Protein AF-A0A858QWS8-F1 (afdb_monomer)

Radius of gyration: 14.9 Å; Cα contacts (8 Å, |Δi|>4): 134; chains: 1; bounding box: 33×31×50 Å

Nearest PDB structures (foldseek):
  8chu-assembly1_A  TM=4.337E-01  e=5.415E-01  Homo sapiens
  1y8c-assembly1_A  TM=4.031E-01  e=5.749E-01  Clostridium acetobutylicum ATCC 824
  3k44-assembly4_D  TM=3.977E-01  e=2.558E+00  Drosophila melanogaster
  7ajt-assembly1_UQ  TM=5.239E-01  e=4.933E+00  Saccharomyces cerevisiae S288C

Solvent-accessi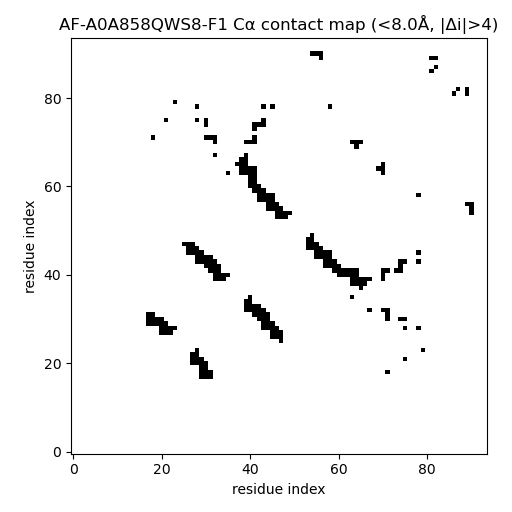ble surface area (backbone atoms only — not comparable to full-atom values): 5818 Å² total; per-residue (Å²): 138,86,80,82,94,83,86,84,86,80,77,94,72,78,99,65,87,74,47,82,60,45,80,54,98,77,29,40,39,31,51,48,73,37,89,38,100,89,26,20,20,27,20,26,46,37,35,36,73,55,98,89,40,82,43,71,31,84,45,76,52,92,54,63,32,83,40,68,68,61,20,44,56,51,25,53,55,50,51,51,52,47,42,74,75,47,47,77,56,66,65,57,84,127

Structure (mmCIF, N/CA/C/O backbone):
data_AF-A0A858QWS8-F1
#
_entry.id   AF-A0A858QWS8-F1
#
loop_
_atom_site.group_PDB
_atom_site.id
_atom_site.type_symbol
_atom_site.label_atom_id
_atom_site.label_alt_id
_atom_site.label_comp_id
_atom_site.label_asym_id
_atom_site.label_entity_id
_atom_site.label_seq_id
_atom_site.pdbx_PDB_ins_code
_atom_site.Cartn_x
_atom_site.Cartn_y
_atom_site.Cartn_z
_atom_site.occupancy
_atom_site.B_iso_or_equiv
_atom_site.auth_seq_id
_atom_site.auth_comp_id
_atom_site.auth_asym_id
_atom_site.auth_atom_id
_atom_site.pdbx_PDB_model_num
ATOM 1 N N . MET A 1 1 ? 2.005 16.309 33.115 1.00 40.44 1 MET A N 1
ATOM 2 C CA . MET A 1 1 ? 1.513 16.166 31.728 1.00 40.44 1 MET A CA 1
ATOM 3 C C . MET A 1 1 ? 2.712 16.069 30.793 1.00 40.44 1 MET A C 1
ATOM 5 O O . MET A 1 1 ? 3.203 17.093 30.341 1.00 40.44 1 MET A O 1
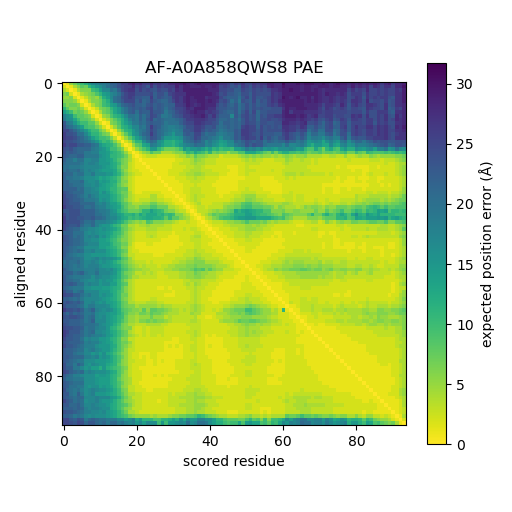ATOM 9 N N . LEU A 1 2 ? 3.236 14.859 30.575 1.00 42.91 2 LEU A N 1
ATOM 10 C CA . LEU A 1 2 ? 4.288 14.611 29.586 1.00 42.91 2 LEU A CA 1
ATOM 11 C C . LEU A 1 2 ? 3.613 14.233 28.266 1.00 42.91 2 LEU A C 1
ATOM 13 O O . LEU A 1 2 ? 3.041 13.153 28.142 1.00 42.91 2 LEU A O 1
ATOM 17 N N . LYS A 1 3 ? 3.634 15.161 27.311 1.00 47.53 3 LYS A N 1
ATOM 18 C CA . LYS A 1 3 ? 3.215 14.923 25.933 1.00 47.53 3 LYS A CA 1
ATOM 19 C C . LYS A 1 3 ? 4.316 14.154 25.201 1.00 47.53 3 LYS A C 1
ATOM 21 O O . LYS A 1 3 ? 5.452 14.609 25.172 1.00 47.53 3 LYS A O 1
ATOM 26 N N . ALA A 1 4 ? 3.905 13.041 24.597 1.00 52.69 4 ALA A N 1
ATOM 27 C CA . ALA A 1 4 ? 4.459 12.438 23.389 1.00 52.69 4 ALA A CA 1
ATOM 28 C C . ALA A 1 4 ? 5.969 12.136 23.388 1.00 52.69 4 ALA A C 1
ATOM 30 O O . ALA A 1 4 ? 6.784 12.916 22.906 1.00 52.69 4 ALA A O 1
ATOM 31 N N . LEU A 1 5 ? 6.306 10.919 23.820 1.00 54.41 5 LEU A N 1
ATOM 32 C CA . LEU A 1 5 ? 7.567 10.255 23.487 1.00 54.41 5 LEU A CA 1
ATOM 33 C C . LEU A 1 5 ? 7.283 8.920 22.780 1.00 54.41 5 LEU A C 1
ATOM 35 O O . LEU A 1 5 ? 7.683 7.861 23.248 1.00 54.41 5 LEU A O 1
ATOM 39 N N . PHE A 1 6 ? 6.538 8.966 21.674 1.00 52.31 6 PHE A N 1
ATOM 40 C CA . PHE A 1 6 ? 6.179 7.766 20.913 1.00 52.31 6 PHE A CA 1
ATOM 41 C C . PHE A 1 6 ? 6.280 8.015 19.407 1.00 52.31 6 PHE A C 1
ATOM 43 O O . PHE A 1 6 ? 5.297 7.963 18.686 1.00 52.31 6 PHE A O 1
ATOM 50 N N . ASN A 1 7 ? 7.479 8.364 18.931 1.00 50.34 7 ASN A N 1
ATOM 51 C CA . ASN A 1 7 ? 7.705 8.606 17.501 1.00 50.34 7 ASN A CA 1
ATOM 52 C C . ASN A 1 7 ? 8.999 7.980 16.964 1.00 50.34 7 ASN A C 1
ATOM 54 O O . ASN A 1 7 ? 9.605 8.515 16.037 1.00 50.34 7 ASN A O 1
ATOM 58 N N . LYS A 1 8 ? 9.472 6.873 17.561 1.00 48.16 8 LYS A N 1
ATOM 59 C CA . LYS A 1 8 ? 10.675 6.192 17.054 1.00 48.16 8 LYS A CA 1
ATOM 60 C C . LYS A 1 8 ? 10.825 4.720 17.453 1.00 48.16 8 LYS A C 1
ATOM 62 O O . LYS A 1 8 ? 11.920 4.285 17.788 1.00 48.16 8 LYS A O 1
ATOM 67 N N . LEU A 1 9 ? 9.740 3.953 17.407 1.00 50.69 9 LEU A N 1
ATOM 68 C CA . LEU A 1 9 ? 9.799 2.488 17.432 1.00 50.69 9 LEU A CA 1
ATOM 69 C C . LEU A 1 9 ? 8.801 1.930 16.410 1.00 50.69 9 LEU A C 1
ATOM 71 O O . LEU A 1 9 ? 7.753 1.410 16.769 1.00 50.69 9 LEU A O 1
ATOM 75 N N . PHE A 1 10 ? 9.121 2.053 15.123 1.00 52.91 10 PHE A N 1
ATOM 76 C CA . PHE A 1 10 ? 8.522 1.189 14.112 1.00 52.91 10 PHE A CA 1
ATOM 77 C C . PHE A 1 10 ? 9.647 0.464 13.378 1.00 52.91 10 PHE A C 1
ATOM 79 O O . PHE A 1 10 ? 10.337 1.039 12.544 1.00 52.91 10 PHE A O 1
ATOM 86 N N . GLY A 1 11 ? 9.849 -0.786 13.799 1.00 38.56 11 GLY A N 1
ATOM 87 C CA . GLY A 1 11 ? 10.318 -1.892 12.971 1.00 38.56 11 GLY A CA 1
ATOM 88 C C . GLY A 1 11 ? 11.669 -1.738 12.287 1.00 38.56 11 GLY A C 1
ATOM 89 O O . GLY A 1 11 ? 11.735 -1.503 11.087 1.00 38.56 11 GLY A O 1
ATOM 90 N N . GLU A 1 12 ? 12.738 -2.037 13.020 1.00 47.97 12 GLU A N 1
ATOM 91 C CA . GLU A 1 12 ? 13.912 -2.665 12.420 1.00 47.97 12 GLU A CA 1
ATOM 92 C C . GLU A 1 12 ? 13.488 -4.066 11.941 1.00 47.97 12 GLU A C 1
ATOM 94 O O . GLU A 1 12 ? 13.203 -4.947 12.751 1.00 47.97 12 GLU A O 1
ATOM 99 N N . SER A 1 13 ? 13.364 -4.259 10.626 1.00 37.50 13 SER A N 1
ATOM 100 C CA . SER A 1 13 ? 13.186 -5.581 10.022 1.00 37.50 13 SER A CA 1
ATOM 101 C C . SER A 1 13 ? 14.002 -5.672 8.734 1.00 37.50 13 SER A C 1
ATOM 103 O O . SER A 1 13 ? 13.639 -5.119 7.705 1.00 37.50 13 SER A O 1
ATOM 105 N N . VAL A 1 14 ? 15.137 -6.357 8.871 1.00 38.56 14 VAL A N 1
ATOM 106 C CA . VAL A 1 14 ? 15.794 -7.241 7.899 1.00 38.56 14 VAL A CA 1
ATOM 107 C C . VAL A 1 14 ? 16.097 -6.686 6.499 1.00 38.56 14 VAL A C 1
ATOM 109 O O . VAL A 1 14 ? 15.252 -6.538 5.624 1.00 38.56 14 VAL A O 1
ATOM 112 N N . THR A 1 15 ? 17.398 -6.534 6.264 1.00 40.53 15 THR A N 1
ATOM 113 C CA . THR A 1 15 ? 18.093 -6.400 4.983 1.00 40.53 15 THR A CA 1
ATOM 114 C C . THR A 1 15 ? 17.579 -7.383 3.922 1.00 40.53 15 THR A C 1
ATOM 116 O O . THR A 1 15 ? 18.017 -8.528 3.854 1.00 40.53 15 THR A O 1
ATOM 119 N N . SER A 1 16 ? 16.655 -6.951 3.068 1.00 40.78 16 SER A N 1
ATOM 120 C CA . SER A 1 16 ? 16.284 -7.633 1.820 1.00 4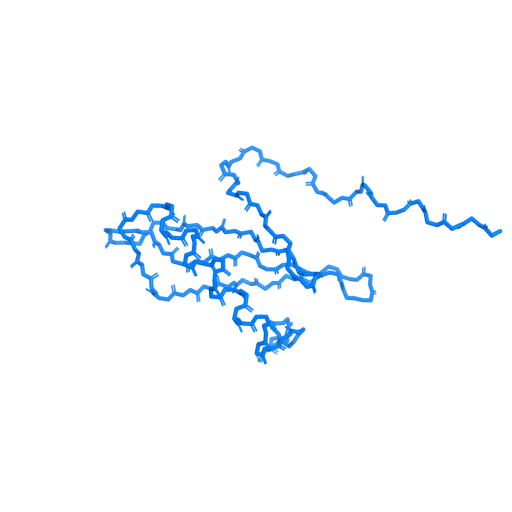0.78 16 SER A CA 1
ATOM 121 C C . SER A 1 16 ? 15.606 -6.626 0.904 1.00 40.78 16 SER A C 1
ATOM 123 O O . SER A 1 16 ? 14.389 -6.533 0.898 1.00 40.78 16 SER A O 1
ATOM 125 N N . SER A 1 17 ? 16.406 -5.831 0.186 1.00 45.28 17 SER A N 1
ATOM 126 C CA . SER A 1 17 ? 15.974 -4.982 -0.938 1.00 45.28 17 SER A CA 1
ATOM 127 C C . SER A 1 17 ? 14.601 -4.317 -0.756 1.00 45.28 17 SER A C 1
ATOM 129 O O . SER A 1 17 ? 13.774 -4.381 -1.668 1.00 45.28 17 SER A O 1
ATOM 131 N N . ILE A 1 18 ? 14.345 -3.746 0.429 1.00 50.41 18 ILE A N 1
ATOM 132 C CA . ILE A 1 18 ? 13.083 -3.078 0.742 1.00 50.41 18 ILE A CA 1
ATOM 133 C C . ILE A 1 18 ? 13.020 -1.896 -0.209 1.00 50.41 18 ILE A C 1
ATOM 135 O O . ILE A 1 18 ? 13.816 -0.963 -0.102 1.00 50.41 18 ILE A O 1
ATOM 139 N N . GLU A 1 19 ? 12.143 -1.975 -1.200 1.00 66.50 19 GLU A N 1
ATOM 140 C CA . GLU A 1 19 ? 11.847 -0.803 -2.003 1.00 66.50 19 GLU A CA 1
ATOM 141 C C . GLU A 1 19 ? 11.318 0.282 -1.077 1.00 66.50 19 GLU A C 1
ATOM 143 O O . GLU A 1 19 ? 10.588 -0.016 -0.126 1.00 66.50 19 GLU A O 1
ATOM 148 N N . GLU A 1 20 ? 11.755 1.522 -1.307 1.00 79.94 20 GLU A N 1
ATOM 149 C CA . GLU A 1 20 ? 11.483 2.630 -0.398 1.00 79.94 20 GLU A CA 1
ATOM 150 C C . GLU A 1 20 ? 9.982 2.711 -0.121 1.00 79.94 20 GLU A C 1
ATOM 152 O O . GLU A 1 20 ? 9.165 2.979 -1.005 1.00 79.94 20 GLU A O 1
ATOM 157 N N . SER A 1 21 ? 9.615 2.410 1.125 1.00 89.81 21 SER A N 1
ATOM 158 C CA . SER A 1 21 ? 8.229 2.494 1.557 1.00 89.81 21 SER A CA 1
ATOM 159 C C . SER A 1 21 ? 7.826 3.961 1.616 1.00 89.81 21 SER A C 1
ATOM 161 O O . SER A 1 21 ? 8.605 4.811 2.046 1.00 89.81 21 SER A O 1
ATOM 163 N N . VAL A 1 22 ? 6.606 4.262 1.185 1.00 92.88 22 VAL A N 1
ATOM 164 C CA . VAL A 1 22 ? 6.117 5.635 1.065 1.00 92.88 22 VAL A CA 1
ATOM 165 C C . VAL A 1 22 ? 4.917 5.841 1.970 1.00 92.88 22 VAL A C 1
ATOM 167 O O . VAL A 1 22 ? 3.967 5.057 1.955 1.00 92.88 22 VAL A O 1
ATOM 170 N N . GLU A 1 23 ? 4.937 6.934 2.724 1.00 95.06 23 GLU A N 1
ATOM 171 C CA . GLU A 1 23 ? 3.790 7.373 3.509 1.00 95.06 23 GLU A CA 1
ATOM 172 C C . GLU A 1 23 ? 2.761 8.096 2.631 1.00 95.06 23 GLU A C 1
ATOM 174 O O . GLU A 1 23 ? 3.086 8.934 1.785 1.00 95.06 23 GLU A O 1
ATOM 179 N N . TYR A 1 24 ? 1.486 7.788 2.845 1.00 96.50 24 TYR A N 1
ATOM 180 C CA . TYR A 1 24 ? 0.373 8.420 2.155 1.00 96.50 24 TYR A CA 1
ATOM 181 C C . TYR A 1 24 ? -0.867 8.456 3.047 1.00 96.50 24 TYR A C 1
ATOM 183 O O . TYR A 1 24 ? -1.419 7.417 3.381 1.00 96.50 24 TYR A O 1
ATOM 191 N N . LYS A 1 25 ? -1.330 9.654 3.433 1.00 95.62 25 LYS A N 1
ATOM 192 C CA . LYS A 1 25 ? -2.545 9.853 4.258 1.00 95.62 25 LYS A CA 1
ATOM 193 C C . LYS A 1 25 ? -2.564 9.044 5.571 1.00 95.62 25 LYS A C 1
ATOM 195 O O . LYS A 1 25 ? -3.617 8.590 6.011 1.00 95.62 25 LYS A 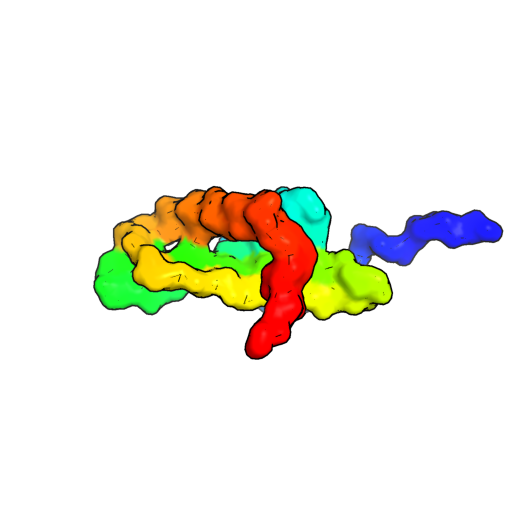O 1
ATOM 200 N N . GLY A 1 26 ? -1.398 8.866 6.194 1.00 92.44 26 GLY A N 1
ATOM 201 C CA . GLY A 1 26 ? -1.241 8.069 7.417 1.00 92.44 26 GLY A CA 1
ATOM 202 C C . GLY A 1 26 ? -1.170 6.556 7.186 1.00 92.44 26 GLY A C 1
ATOM 203 O O . GLY A 1 26 ? -1.154 5.804 8.152 1.00 92.44 26 GLY A O 1
ATOM 204 N N . PHE A 1 27 ? -1.127 6.111 5.930 1.00 96.31 27 PHE A N 1
ATOM 205 C CA . PHE A 1 27 ? -0.817 4.737 5.549 1.00 96.31 27 PHE A CA 1
ATOM 206 C C . PHE A 1 27 ? 0.650 4.643 5.131 1.00 96.31 27 PHE A C 1
ATOM 208 O O . PHE A 1 27 ? 1.165 5.547 4.474 1.00 96.31 27 PHE A O 1
ATOM 215 N N . THR A 1 28 ? 1.290 3.523 5.430 1.00 96.81 28 THR A N 1
ATOM 216 C CA . THR A 1 28 ? 2.611 3.161 4.913 1.00 96.81 28 THR A CA 1
ATOM 217 C C . THR A 1 28 ? 2.426 2.149 3.796 1.00 96.81 28 THR A C 1
ATOM 219 O O . THR A 1 28 ? 1.852 1.085 4.015 1.00 96.81 28 THR A O 1
ATOM 222 N N . ILE A 1 29 ? 2.896 2.477 2.597 1.00 96.06 29 ILE A N 1
ATOM 223 C CA . ILE A 1 29 ? 2.844 1.599 1.429 1.00 96.06 29 ILE A CA 1
ATOM 224 C C . ILE A 1 29 ? 4.252 1.060 1.201 1.00 96.06 29 ILE A C 1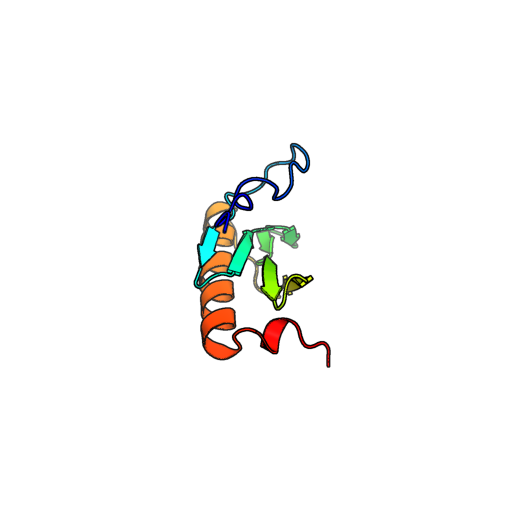
ATOM 226 O O . ILE A 1 29 ? 5.158 1.836 0.906 1.00 96.06 29 ILE A O 1
ATOM 230 N N . SER A 1 30 ? 4.431 -0.251 1.309 1.00 95.38 30 SER A N 1
ATOM 231 C CA . SER A 1 30 ? 5.693 -0.945 1.048 1.00 95.38 30 SER A CA 1
ATOM 232 C C . SER A 1 30 ? 5.569 -1.741 -0.252 1.00 95.38 30 SER A C 1
ATOM 234 O O . SER A 1 30 ? 4.927 -2.791 -0.234 1.00 95.38 30 SER A O 1
ATOM 236 N N . PRO A 1 31 ? 6.100 -1.251 -1.388 1.00 94.56 31 PRO A N 1
ATOM 237 C CA . PRO A 1 31 ? 6.066 -1.988 -2.647 1.00 94.56 31 PRO A CA 1
ATOM 238 C C . PRO A 1 31 ? 6.802 -3.327 -2.546 1.00 94.56 31 PRO A C 1
ATOM 240 O O . PRO A 1 31 ? 7.891 -3.414 -1.982 1.00 94.56 31 PRO A O 1
ATOM 243 N N . GLU A 1 32 ? 6.198 -4.369 -3.113 1.00 92.06 32 GLU A N 1
ATOM 244 C CA . GLU A 1 32 ? 6.728 -5.733 -3.125 1.00 92.06 32 GLU A CA 1
ATOM 245 C C . GLU A 1 32 ? 6.599 -6.345 -4.535 1.00 92.06 32 GLU A C 1
ATOM 247 O O . GLU A 1 32 ? 5.715 -7.171 -4.791 1.00 92.06 32 GLU A O 1
ATOM 252 N N . PRO A 1 33 ? 7.466 -5.959 -5.495 1.00 90.00 33 PRO A N 1
ATOM 253 C CA . PRO A 1 33 ? 7.454 -6.520 -6.835 1.00 90.00 33 PRO A CA 1
ATOM 254 C C . PRO A 1 33 ? 7.819 -7.994 -6.787 1.00 90.00 33 PRO A C 1
ATOM 256 O O . PRO A 1 33 ? 8.937 -8.390 -6.450 1.00 90.00 33 PRO A O 1
ATOM 259 N N . ARG A 1 34 ? 6.856 -8.818 -7.174 1.00 87.31 34 ARG A N 1
ATOM 260 C CA . ARG A 1 34 ? 6.995 -10.273 -7.238 1.00 87.31 34 ARG A CA 1
ATOM 261 C C . ARG A 1 34 ? 7.356 -10.707 -8.652 1.00 87.31 34 ARG A C 1
ATOM 263 O O . ARG A 1 34 ? 6.858 -10.138 -9.617 1.00 87.31 34 ARG A O 1
ATOM 270 N N . ASN A 1 35 ? 8.161 -11.753 -8.802 1.00 85.06 35 ASN A N 1
ATOM 271 C CA . ASN A 1 35 ?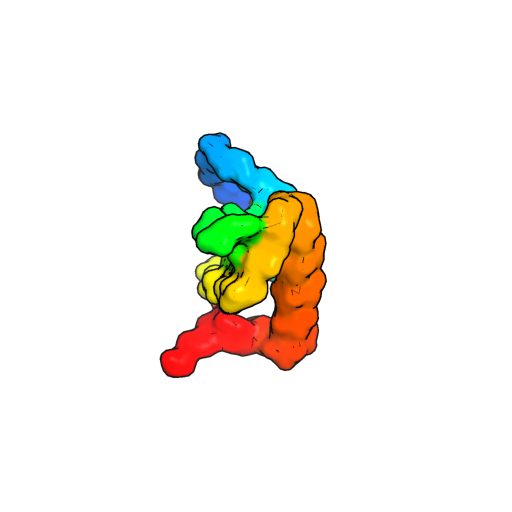 8.377 -12.347 -10.123 1.00 85.06 35 ASN A CA 1
ATOM 272 C C . ASN A 1 35 ? 7.053 -12.927 -10.653 1.00 85.06 35 ASN A C 1
ATOM 274 O O . ASN A 1 35 ? 6.422 -13.753 -9.993 1.00 85.06 35 ASN A O 1
ATOM 278 N N . ALA A 1 36 ? 6.626 -12.489 -11.835 1.00 80.81 36 ALA A N 1
ATOM 279 C CA . ALA A 1 36 ? 5.393 -12.923 -12.480 1.00 80.81 36 ALA A CA 1
ATOM 280 C C . ALA A 1 36 ? 5.670 -13.217 -13.960 1.00 80.81 36 ALA A C 1
ATOM 282 O O . ALA A 1 36 ? 5.798 -12.285 -14.738 1.00 80.81 36 ALA A O 1
ATOM 283 N N . ASN A 1 37 ? 5.788 -14.501 -14.332 1.00 73.75 37 ASN A N 1
ATOM 284 C CA . ASN A 1 37 ? 5.899 -15.036 -15.706 1.00 73.75 37 ASN A CA 1
ATOM 285 C C . ASN A 1 37 ? 6.323 -14.022 -16.796 1.00 73.75 37 ASN A C 1
ATOM 287 O O . ASN A 1 37 ? 5.536 -13.694 -17.6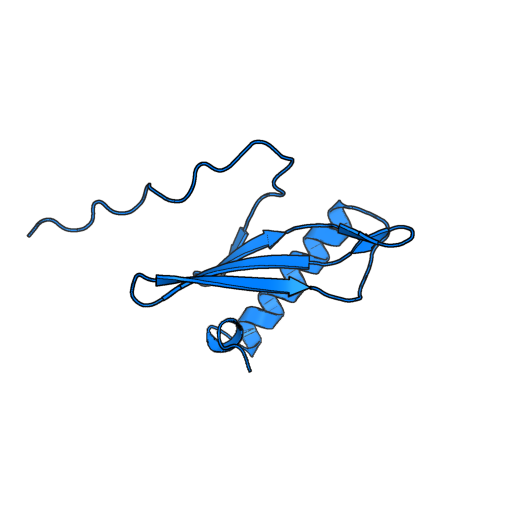82 1.00 73.75 37 ASN A O 1
ATOM 291 N N . GLY A 1 38 ? 7.570 -13.543 -16.736 1.00 81.50 38 GLY A N 1
ATOM 292 C CA . GLY A 1 38 ? 8.131 -12.619 -17.734 1.00 81.50 38 GLY A CA 1
ATOM 293 C C . GLY A 1 38 ? 8.081 -11.128 -17.375 1.00 81.50 38 GLY A C 1
ATOM 294 O O . GLY A 1 38 ? 8.427 -10.302 -18.214 1.00 81.50 38 GLY A O 1
ATOM 295 N N . GLY A 1 39 ? 7.696 -10.776 -16.148 1.00 89.25 39 GLY A N 1
ATOM 296 C CA . GLY A 1 39 ? 7.727 -9.415 -15.617 1.00 89.25 39 GLY A CA 1
ATOM 297 C C . GLY A 1 39 ? 7.616 -9.367 -14.090 1.00 89.25 39 GLY A C 1
ATOM 298 O O . GLY A 1 39 ? 7.760 -10.375 -13.395 1.00 89.25 39 GLY A O 1
ATOM 299 N N . PHE A 1 40 ? 7.341 -8.177 -13.571 1.00 91.94 40 PHE A N 1
ATOM 300 C CA . PHE A 1 40 ? 7.177 -7.879 -12.154 1.00 91.94 40 PHE A CA 1
ATOM 301 C C . PHE A 1 40 ? 5.702 -7.638 -11.847 1.00 91.94 40 PHE A C 1
ATOM 303 O O . PHE A 1 40 ? 5.070 -6.765 -12.442 1.00 91.94 40 PHE A O 1
ATOM 310 N N . GLY A 1 41 ? 5.142 -8.440 -10.949 1.00 93.44 41 GLY A N 1
ATOM 311 C CA . GLY A 1 41 ? 3.763 -8.331 -10.502 1.00 93.44 41 GLY A CA 1
ATOM 312 C C . GLY A 1 41 ? 3.574 -7.142 -9.569 1.00 93.44 41 GLY A C 1
ATOM 313 O O . GLY A 1 41 ? 4.325 -6.979 -8.609 1.00 93.44 41 GLY A O 1
ATOM 314 N N . VAL A 1 42 ? 2.530 -6.362 -9.836 1.00 94.19 42 VAL A N 1
ATOM 315 C CA . VAL A 1 42 ? 2.137 -5.195 -9.042 1.00 94.19 42 VAL A CA 1
ATOM 316 C C . VAL A 1 42 ? 1.596 -5.653 -7.687 1.00 94.19 42 VAL A C 1
ATOM 318 O O . VAL A 1 42 ? 0.651 -6.450 -7.617 1.00 94.19 42 VAL A O 1
ATOM 321 N N . GLY A 1 43 ? 2.176 -5.137 -6.607 1.00 95.12 43 GLY A N 1
ATOM 322 C CA . GLY A 1 43 ? 1.772 -5.492 -5.253 1.00 95.12 43 GLY A CA 1
ATOM 323 C C . GLY A 1 43 ? 2.552 -4.752 -4.174 1.00 95.12 43 GLY A C 1
ATOM 324 O O . GLY A 1 43 ? 3.672 -4.307 -4.406 1.00 95.12 43 GLY A O 1
ATOM 325 N N . ALA A 1 44 ? 1.926 -4.579 -3.015 1.00 95.81 44 ALA A N 1
ATOM 326 C CA . ALA A 1 44 ? 2.490 -3.902 -1.857 1.00 95.81 44 ALA A CA 1
ATOM 327 C C . ALA A 1 44 ? 1.855 -4.407 -0.562 1.00 95.81 44 ALA A C 1
ATOM 329 O O . ALA A 1 44 ? 0.687 -4.793 -0.543 1.00 95.81 44 ALA A O 1
ATOM 330 N N . THR A 1 45 ? 2.576 -4.244 0.537 1.00 96.12 45 THR A N 1
ATOM 331 C CA . THR A 1 45 ? 1.985 -4.293 1.870 1.00 96.12 45 THR A CA 1
ATOM 332 C C . THR A 1 45 ? 1.562 -2.883 2.289 1.00 96.12 45 THR A C 1
ATOM 334 O O . THR A 1 45 ? 2.381 -1.963 2.305 1.00 96.12 45 THR A O 1
ATOM 337 N N . ILE A 1 46 ? 0.283 -2.687 2.623 1.00 95.94 46 ILE A N 1
ATOM 338 C CA . ILE A 1 46 ? -0.246 -1.418 3.142 1.00 95.94 46 ILE A CA 1
ATOM 339 C C . ILE A 1 46 ? -0.452 -1.556 4.650 1.00 95.94 46 ILE A C 1
ATOM 341 O O . ILE A 1 46 ? -1.163 -2.455 5.092 1.00 95.94 46 ILE A O 1
ATOM 345 N N . ARG A 1 47 ? 0.136 -0.659 5.444 1.00 96.44 47 ARG A N 1
ATOM 346 C CA . ARG A 1 47 ? 0.010 -0.642 6.909 1.00 96.44 47 ARG A CA 1
ATOM 347 C C . ARG A 1 47 ? -0.572 0.667 7.408 1.00 96.44 47 ARG A C 1
ATOM 349 O O . ARG A 1 47 ? -0.322 1.717 6.822 1.00 96.44 47 ARG A O 1
ATOM 356 N N . LYS A 1 48 ? -1.309 0.614 8.513 1.00 95.44 48 LYS A N 1
ATOM 357 C CA . LYS A 1 48 ? -1.751 1.796 9.262 1.00 95.44 48 LYS A CA 1
ATOM 358 C C . LYS A 1 48 ? -2.010 1.420 10.716 1.00 95.44 48 LYS A C 1
ATOM 360 O O . LYS A 1 48 ? -2.465 0.318 10.994 1.00 95.44 48 LYS A O 1
ATOM 365 N N . GLU A 1 49 ? -1.741 2.333 11.640 1.00 93.62 49 GLU A N 1
ATOM 366 C CA . GLU A 1 49 ? -2.180 2.189 13.029 1.00 93.62 49 GLU A CA 1
ATOM 367 C C . GLU A 1 49 ? -3.594 2.766 13.191 1.00 93.62 49 GLU A C 1
ATOM 369 O O . GLU A 1 49 ? -3.848 3.913 12.815 1.00 93.62 49 GLU A O 1
ATOM 374 N N . ILE A 1 50 ? -4.520 1.966 13.724 1.00 89.94 50 ILE A N 1
ATOM 375 C CA . ILE A 1 50 ? -5.907 2.354 14.007 1.00 89.94 50 ILE A CA 1
ATOM 376 C C . ILE A 1 50 ? -6.192 1.998 15.465 1.00 89.94 50 ILE A C 1
ATOM 378 O O . ILE A 1 50 ? -6.050 0.843 15.856 1.00 89.94 50 ILE A O 1
ATOM 382 N N . ASP A 1 51 ? -6.533 2.998 16.280 1.00 90.75 51 ASP A N 1
ATOM 383 C CA . ASP A 1 51 ? -6.786 2.848 17.722 1.00 90.75 51 ASP A CA 1
ATOM 384 C C . ASP A 1 51 ? -5.653 2.129 18.489 1.00 90.75 51 ASP A C 1
ATOM 386 O O . ASP A 1 51 ? -5.890 1.353 19.415 1.00 90.75 51 ASP A O 1
ATOM 390 N N . GLY A 1 52 ? -4.397 2.381 18.099 1.00 90.69 52 GLY A N 1
ATOM 391 C CA . GLY A 1 52 ? -3.211 1.753 18.694 1.00 90.69 52 GLY A CA 1
ATOM 392 C C . GLY A 1 52 ? -2.945 0.317 18.227 1.00 90.69 52 GLY A C 1
ATOM 393 O O . GLY A 1 52 ? -2.025 -0.327 18.730 1.00 90.69 52 GLY A O 1
ATOM 394 N N . VAL A 1 53 ? -3.726 -0.198 17.272 1.00 90.69 53 VAL A N 1
ATOM 395 C CA . VAL A 1 53 ? -3.540 -1.520 16.665 1.00 90.69 53 VAL A CA 1
ATOM 396 C C . VAL A 1 53 ? -2.955 -1.361 15.265 1.00 90.69 53 VAL A C 1
ATOM 398 O O . VAL A 1 53 ? -3.505 -0.650 14.423 1.00 90.69 53 VAL A O 1
ATOM 401 N N . SER A 1 54 ? -1.830 -2.030 15.003 1.00 91.50 54 SER A N 1
ATOM 402 C CA . SER A 1 54 ? -1.233 -2.064 13.667 1.00 91.50 54 SER A CA 1
ATOM 403 C C . SER A 1 54 ? -2.045 -2.982 12.757 1.00 91.50 54 SER A C 1
ATOM 405 O O . SER A 1 54 ? -2.119 -4.186 12.990 1.00 91.50 54 SER A O 1
ATOM 407 N N . GLN A 1 55 ? -2.648 -2.395 11.728 1.00 95.06 55 GLN A N 1
ATOM 408 C CA . GLN A 1 55 ? -3.405 -3.092 10.700 1.00 95.06 55 GLN A CA 1
ATOM 409 C C . GLN A 1 55 ? -2.561 -3.222 9.436 1.00 95.06 55 GLN A C 1
ATOM 411 O O . GLN A 1 55 ? -1.857 -2.289 9.037 1.00 95.06 55 GLN A O 1
ATOM 416 N N . GLU A 1 56 ? -2.658 -4.379 8.790 1.00 94.94 56 GLU A N 1
ATOM 417 C CA . GLU A 1 56 ? -1.941 -4.701 7.562 1.00 94.94 56 GLU A CA 1
ATOM 418 C C . GLU A 1 56 ? -2.919 -5.218 6.503 1.00 94.94 56 GLU A C 1
ATOM 420 O O . GLU A 1 56 ? -3.817 -6.010 6.790 1.00 94.94 56 GLU A O 1
ATOM 425 N N . HIS A 1 57 ? -2.746 -4.759 5.267 1.00 94.94 57 HIS A N 1
ATOM 426 C CA . HIS A 1 57 ? -3.492 -5.207 4.105 1.00 94.94 57 HIS A CA 1
ATOM 427 C C . HIS A 1 57 ? -2.522 -5.568 2.983 1.00 94.94 57 HIS A C 1
ATOM 429 O O . HIS A 1 57 ? -1.733 -4.731 2.536 1.00 94.94 57 HIS A O 1
ATOM 435 N N . GLN A 1 58 ? -2.621 -6.806 2.501 1.00 94.75 58 GLN A N 1
ATOM 436 C CA . GLN A 1 58 ? -1.857 -7.263 1.349 1.00 94.75 58 GLN A CA 1
ATOM 437 C C . GLN A 1 58 ? -2.535 -6.831 0.048 1.00 94.75 58 GLN A C 1
ATOM 439 O O . GLN A 1 58 ? -3.565 -7.376 -0.354 1.00 94.75 58 GLN A O 1
ATOM 444 N N . PHE A 1 59 ? -1.940 -5.845 -0.619 1.00 94.69 59 PHE A N 1
ATOM 445 C CA . PHE A 1 59 ? -2.408 -5.325 -1.893 1.00 94.69 59 PHE A CA 1
ATOM 446 C C . PHE A 1 59 ? -1.750 -6.102 -3.033 1.00 94.69 59 PHE A C 1
ATOM 448 O O . PHE A 1 59 ? -0.563 -5.942 -3.305 1.00 94.69 59 PHE A O 1
ATOM 455 N N . ILE A 1 60 ? -2.520 -6.934 -3.737 1.00 93.00 60 ILE A N 1
ATOM 456 C CA . ILE A 1 60 ? -2.019 -7.753 -4.849 1.00 93.00 60 ILE A CA 1
ATOM 457 C C . ILE A 1 60 ? -2.873 -7.517 -6.089 1.00 93.00 60 ILE A C 1
ATOM 459 O O . ILE A 1 60 ? -4.104 -7.516 -6.040 1.00 93.00 60 ILE A O 1
ATOM 463 N N . ARG A 1 61 ? -2.209 -7.346 -7.232 1.00 91.31 61 ARG A N 1
ATOM 464 C CA . ARG A 1 61 ? -2.841 -7.160 -8.538 1.00 91.31 61 ARG A CA 1
ATOM 465 C C . ARG A 1 61 ? -2.404 -8.257 -9.505 1.00 91.31 61 ARG A C 1
ATOM 467 O O . ARG A 1 61 ? -1.313 -8.814 -9.382 1.00 91.31 61 ARG A O 1
ATOM 474 N N . ALA A 1 62 ? -3.265 -8.570 -10.474 1.00 89.44 62 ALA A N 1
ATOM 475 C CA . ALA A 1 62 ? -2.932 -9.486 -11.571 1.00 89.44 62 ALA A CA 1
ATOM 476 C C . ALA A 1 62 ? -2.013 -8.836 -12.621 1.00 89.44 62 ALA A C 1
ATOM 478 O O . ALA A 1 62 ? -1.362 -9.541 -13.386 1.00 89.44 62 ALA A O 1
ATOM 479 N N . ASP A 1 63 ? -1.959 -7.502 -12.633 1.00 88.44 63 ASP A N 1
ATOM 480 C CA . ASP A 1 63 ? -1.106 -6.705 -13.506 1.00 88.44 63 ASP A CA 1
ATOM 481 C C . ASP A 1 63 ? 0.382 -7.057 -13.294 1.00 88.44 63 ASP A C 1
ATOM 483 O O . ASP A 1 63 ? 0.844 -7.206 -12.157 1.00 88.44 63 ASP A O 1
ATOM 487 N N . ALA A 1 64 ? 1.139 -7.154 -14.389 1.00 90.94 64 ALA A N 1
ATOM 488 C CA . ALA A 1 64 ? 2.591 -7.292 -14.375 1.00 90.94 64 ALA A CA 1
ATOM 489 C C . ALA A 1 64 ? 3.219 -6.344 -15.401 1.00 90.94 64 ALA A C 1
ATOM 491 O O . ALA A 1 64 ? 2.625 -6.064 -16.443 1.00 90.94 64 ALA A O 1
ATOM 492 N N . VAL A 1 65 ? 4.416 -5.846 -15.107 1.00 92.44 65 VAL A N 1
ATOM 493 C CA . VAL A 1 65 ? 5.145 -4.904 -15.966 1.00 92.44 65 VAL A CA 1
ATOM 494 C C . VAL A 1 65 ? 6.568 -5.381 -16.236 1.00 92.44 65 VAL A C 1
ATOM 496 O O . VAL A 1 65 ? 7.117 -6.185 -15.490 1.00 92.44 65 VAL A O 1
ATOM 499 N N . ALA A 1 66 ? 7.174 -4.897 -17.318 1.00 91.75 66 ALA A N 1
ATOM 500 C CA . ALA A 1 66 ? 8.472 -5.391 -17.776 1.00 91.75 66 ALA A CA 1
ATOM 501 C C . ALA A 1 66 ? 9.652 -4.971 -16.880 1.00 91.75 66 ALA A C 1
ATOM 503 O O . ALA A 1 66 ? 10.639 -5.697 -16.795 1.00 91.75 66 ALA A O 1
ATOM 504 N N . THR A 1 67 ? 9.566 -3.810 -16.223 1.00 92.12 67 THR A N 1
ATOM 505 C CA . THR A 1 67 ? 10.654 -3.246 -15.408 1.00 92.12 67 THR A CA 1
ATOM 506 C C . THR A 1 67 ? 10.273 -3.178 -13.937 1.00 92.12 67 THR A C 1
ATOM 508 O O . THR A 1 67 ? 9.102 -3.015 -13.586 1.00 92.12 67 THR A O 1
ATOM 511 N N . ARG A 1 68 ? 11.275 -3.286 -13.062 1.00 89.75 68 ARG A N 1
ATOM 512 C CA . ARG A 1 68 ? 11.075 -3.232 -11.613 1.00 89.75 68 ARG A CA 1
ATOM 513 C C . ARG A 1 68 ? 10.622 -1.841 -11.178 1.00 89.75 68 ARG A C 1
ATOM 515 O O . ARG A 1 68 ? 9.642 -1.716 -10.458 1.00 89.75 68 ARG A O 1
ATOM 522 N N . GLU A 1 69 ? 11.256 -0.800 -11.702 1.00 91.00 69 GLU A N 1
ATOM 523 C CA . GLU A 1 69 ? 10.948 0.601 -11.403 1.00 91.00 69 GLU A CA 1
ATOM 524 C C . GLU A 1 69 ? 9.526 0.966 -11.844 1.00 91.00 69 GLU A C 1
ATOM 526 O O . GLU A 1 69 ? 8.762 1.552 -11.080 1.00 91.00 69 GLU A O 1
ATOM 531 N N . GLY A 1 70 ? 9.117 0.528 -13.040 1.00 92.25 70 GLY A N 1
ATOM 532 C CA . GLY A 1 70 ? 7.741 0.711 -13.502 1.00 92.25 70 GLY A CA 1
ATOM 533 C C . GLY A 1 70 ? 6.728 -0.025 -12.619 1.00 92.25 70 GLY A C 1
ATOM 534 O O . GLY A 1 70 ? 5.600 0.439 -12.448 1.00 92.25 70 GLY A O 1
ATOM 535 N N . CYS A 1 71 ? 7.128 -1.153 -12.019 1.00 94.06 71 CYS A N 1
ATOM 536 C CA . CYS A 1 71 ? 6.286 -1.908 -11.095 1.00 94.06 71 CYS A CA 1
ATOM 537 C C . CYS A 1 71 ? 6.075 -1.138 -9.799 1.00 94.06 71 CYS A C 1
ATOM 539 O O . CYS A 1 71 ? 4.940 -1.054 -9.330 1.00 94.06 71 CYS A O 1
ATOM 541 N N . ILE A 1 72 ? 7.140 -0.539 -9.260 1.00 93.50 72 ILE A N 1
ATOM 542 C CA . ILE A 1 72 ? 7.095 0.326 -8.076 1.00 93.50 72 ILE A CA 1
ATOM 543 C C . ILE A 1 72 ? 6.119 1.470 -8.299 1.00 93.50 72 ILE A C 1
ATOM 545 O O . ILE A 1 72 ? 5.166 1.636 -7.540 1.00 93.50 72 ILE A O 1
ATOM 549 N N . GLU A 1 73 ? 6.330 2.249 -9.360 1.00 94.19 73 GLU A N 1
ATOM 550 C CA . GLU A 1 73 ? 5.527 3.440 -9.632 1.00 94.19 73 GLU A CA 1
ATOM 551 C C . GLU A 1 73 ? 4.053 3.086 -9.827 1.00 94.19 73 GLU A C 1
ATOM 553 O O . GLU A 1 73 ? 3.165 3.719 -9.245 1.00 94.19 73 GLU A O 1
ATOM 558 N N . LEU A 1 74 ? 3.774 2.039 -10.609 1.00 95.31 74 LEU A N 1
ATOM 559 C CA . LEU A 1 74 ? 2.410 1.577 -10.836 1.00 95.31 74 LEU A CA 1
ATOM 560 C C . LEU A 1 74 ? 1.767 1.067 -9.541 1.00 95.31 74 LEU A C 1
ATOM 562 O O . LEU A 1 74 ? 0.611 1.397 -9.265 1.00 95.31 74 LEU A O 1
ATOM 566 N N . THR A 1 75 ? 2.514 0.320 -8.728 1.00 96.00 75 THR A N 1
ATOM 567 C CA . THR A 1 75 ? 2.073 -0.170 -7.417 1.00 96.00 75 THR A CA 1
ATOM 568 C C . THR A 1 75 ? 1.707 0.984 -6.499 1.00 96.00 75 THR A C 1
ATOM 570 O O . THR A 1 75 ? 0.585 1.019 -5.996 1.00 96.00 75 THR A O 1
ATOM 573 N N . LEU A 1 76 ? 2.601 1.959 -6.324 1.00 95.75 76 LEU A N 1
ATOM 574 C CA . LEU A 1 76 ? 2.363 3.123 -5.473 1.00 95.75 76 LEU A CA 1
ATOM 575 C C . LEU A 1 76 ? 1.128 3.901 -5.935 1.00 95.75 76 LEU A C 1
ATOM 577 O O . LEU A 1 76 ? 0.266 4.239 -5.126 1.00 95.75 76 LEU A O 1
ATOM 581 N N . ASN A 1 77 ? 0.992 4.136 -7.241 1.00 96.44 77 ASN A N 1
ATOM 582 C CA . ASN A 1 77 ? -0.162 4.842 -7.794 1.00 96.44 77 ASN A CA 1
ATOM 583 C C . ASN A 1 77 ? -1.478 4.090 -7.546 1.00 96.44 77 ASN A C 1
ATOM 585 O O . ASN A 1 77 ? -2.479 4.705 -7.176 1.00 96.44 77 ASN A O 1
ATOM 589 N N . LYS A 1 78 ? -1.494 2.762 -7.709 1.00 96.75 78 LYS A N 1
ATOM 590 C CA . LYS A 1 78 ? -2.695 1.948 -7.475 1.00 96.75 78 LYS A CA 1
ATOM 591 C C . LYS A 1 78 ? -3.023 1.779 -5.993 1.00 96.75 78 LYS A C 1
ATOM 593 O O . LYS A 1 78 ? -4.202 1.818 -5.639 1.00 96.75 78 LYS A O 1
ATOM 598 N N . ALA A 1 79 ? -2.019 1.653 -5.132 1.00 96.81 79 ALA A N 1
ATOM 599 C CA . ALA A 1 79 ? -2.201 1.621 -3.686 1.00 96.81 79 ALA A CA 1
ATOM 600 C C . ALA A 1 79 ? -2.813 2.939 -3.186 1.00 96.81 79 ALA A C 1
ATOM 602 O O . AL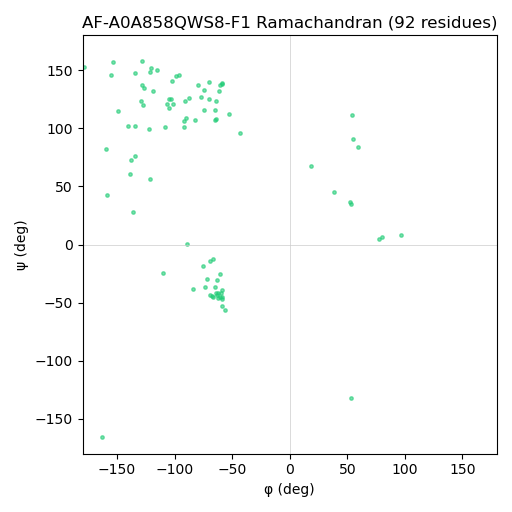A A 1 79 ? -3.820 2.911 -2.483 1.00 96.81 79 ALA A O 1
ATOM 603 N N . ARG A 1 80 ? -2.303 4.094 -3.643 1.00 97.44 80 ARG A N 1
ATOM 604 C CA . ARG A 1 80 ? -2.882 5.417 -3.336 1.00 97.44 80 ARG A CA 1
ATOM 605 C C . ARG A 1 80 ? -4.335 5.537 -3.792 1.00 97.44 80 ARG A C 1
ATOM 607 O O . ARG A 1 80 ? -5.179 5.926 -2.998 1.00 97.44 80 ARG A O 1
ATOM 614 N N . GLN A 1 81 ? -4.645 5.130 -5.027 1.00 97.56 81 GLN A N 1
ATOM 615 C CA . GLN A 1 81 ? -6.027 5.121 -5.533 1.00 97.56 81 GLN A CA 1
ATOM 616 C C . GLN A 1 81 ? -6.950 4.240 -4.680 1.00 97.56 81 GLN A C 1
ATOM 618 O O . GLN A 1 81 ? -8.093 4.607 -4.425 1.00 97.56 81 GLN A O 1
ATOM 623 N N . THR A 1 82 ? -6.456 3.088 -4.227 1.00 96.50 82 THR A N 1
ATOM 624 C CA . THR A 1 82 ? -7.221 2.172 -3.369 1.00 96.50 82 THR A CA 1
ATOM 625 C C . THR A 1 82 ? -7.482 2.804 -2.003 1.00 96.50 82 THR A C 1
ATOM 627 O O . THR A 1 82 ? -8.618 2.799 -1.536 1.00 96.50 82 THR A O 1
ATOM 630 N N . ILE A 1 83 ? -6.463 3.426 -1.402 1.00 96.62 83 ILE A N 1
ATOM 631 C CA . ILE A 1 83 ? -6.587 4.191 -0.154 1.00 96.62 83 ILE A CA 1
ATOM 632 C C . ILE A 1 83 ? -7.586 5.344 -0.317 1.00 96.62 83 ILE A C 1
ATOM 634 O O . ILE A 1 83 ? -8.411 5.561 0.562 1.00 96.62 83 ILE A O 1
ATOM 638 N N . ASP A 1 84 ? -7.570 6.052 -1.445 1.00 97.44 84 ASP A N 1
ATOM 639 C CA . ASP A 1 84 ? -8.505 7.150 -1.706 1.00 97.44 84 ASP A CA 1
ATOM 640 C C . ASP A 1 84 ? -9.960 6.686 -1.802 1.00 97.44 84 ASP A C 1
ATOM 642 O O . ASP A 1 84 ? -10.864 7.395 -1.365 1.00 97.44 84 ASP A O 1
ATOM 646 N N . GLN A 1 85 ? -10.188 5.508 -2.382 1.00 96.69 85 GLN A N 1
ATOM 647 C CA . GLN A 1 85 ? -11.528 4.969 -2.609 1.00 96.69 85 GLN A CA 1
ATOM 648 C C . GLN A 1 85 ? -12.092 4.238 -1.389 1.00 96.69 85 GLN A C 1
ATOM 650 O O . GLN A 1 85 ? -13.291 4.312 -1.133 1.00 96.69 85 GLN A O 1
ATOM 655 N N . MET A 1 86 ? -11.249 3.505 -0.660 1.00 95.75 86 MET A N 1
ATOM 656 C CA . MET A 1 86 ? -11.678 2.603 0.415 1.00 95.75 86 MET A CA 1
ATOM 657 C C . MET A 1 86 ? -11.292 3.096 1.813 1.00 95.75 86 MET A C 1
ATOM 659 O O . MET A 1 86 ? -11.942 2.721 2.792 1.00 95.75 86 MET A O 1
ATOM 663 N N . GLY A 1 87 ? -10.249 3.921 1.928 1.00 95.44 87 GLY A N 1
ATOM 664 C CA . GLY A 1 87 ? -9.701 4.362 3.208 1.00 95.44 87 GLY A CA 1
ATOM 665 C C . GLY A 1 87 ? -9.376 3.180 4.120 1.00 95.44 87 GLY A C 1
ATOM 666 O O . GLY A 1 87 ? -8.794 2.189 3.689 1.00 95.44 87 GLY A O 1
ATOM 667 N N . ASP A 1 88 ? -9.816 3.261 5.373 1.00 95.06 88 ASP A N 1
ATOM 668 C CA . ASP A 1 88 ? -9.576 2.222 6.384 1.00 95.06 88 ASP A CA 1
ATOM 669 C C . ASP A 1 88 ? -10.345 0.919 6.110 1.00 95.06 88 ASP A C 1
ATOM 671 O O . ASP A 1 88 ? -10.006 -0.130 6.655 1.00 95.06 88 ASP A O 1
ATOM 675 N N . SER A 1 89 ? -11.332 0.937 5.205 1.00 95.12 89 SER A N 1
ATOM 676 C CA . SER A 1 89 ? -12.103 -0.265 4.855 1.00 95.12 89 SER A CA 1
ATOM 677 C C . SER A 1 89 ? -11.268 -1.330 4.139 1.00 95.12 89 SER A C 1
ATOM 679 O O . SER A 1 89 ? -11.723 -2.465 4.026 1.00 95.12 89 SER A O 1
ATOM 681 N N . ILE A 1 90 ? -10.052 -1.006 3.673 1.00 94.44 90 ILE A N 1
ATOM 682 C CA . ILE A 1 90 ? -9.115 -2.006 3.129 1.00 94.44 90 ILE A CA 1
ATOM 683 C C . ILE A 1 90 ? -8.727 -3.068 4.169 1.00 94.44 90 ILE A C 1
ATOM 685 O O . ILE A 1 90 ? -8.386 -4.188 3.798 1.00 94.44 90 ILE A O 1
ATOM 689 N N . PHE A 1 91 ? -8.808 -2.740 5.462 1.00 94.50 91 PHE A N 1
ATOM 690 C CA . PHE A 1 91 ? -8.454 -3.644 6.558 1.00 94.50 91 PHE A CA 1
ATOM 691 C C . PHE A 1 91 ? -9.623 -4.505 7.047 1.00 94.50 91 PHE A C 1
ATOM 693 O O . PHE A 1 91 ? -9.441 -5.294 7.969 1.00 94.50 91 PHE A O 1
ATOM 700 N N . ASN A 1 92 ? -10.812 -4.376 6.451 1.00 90.56 92 ASN A N 1
ATOM 701 C CA . ASN A 1 92 ? -11.973 -5.175 6.827 1.00 90.56 92 ASN A CA 1
ATOM 702 C C . ASN A 1 92 ? -12.032 -6.441 5.954 1.00 90.56 92 ASN A C 1
ATOM 704 O O . ASN A 1 92 ? -12.475 -6.349 4.802 1.00 90.56 92 ASN A O 1
ATOM 708 N N . PRO A 1 93 ? -11.600 -7.620 6.452 1.00 71.19 93 PRO A N 1
ATOM 709 C CA . PRO A 1 93 ? -11.793 -8.868 5.725 1.00 71.19 93 PRO A CA 1
ATOM 710 C C . PRO A 1 93 ? -13.296 -9.109 5.540 1.00 71.19 93 PRO A C 1
ATOM 712 O O . PRO A 1 93 ? -14.076 -8.945 6.479 1.00 71.19 93 PRO A O 1
ATOM 715 N N . ARG A 1 94 ? -13.700 -9.441 4.311 1.00 60.12 94 ARG A N 1
ATOM 716 C CA . ARG A 1 94 ? -15.055 -9.929 4.025 1.00 60.12 94 ARG A CA 1
ATOM 717 C C . ARG A 1 94 ? -15.176 -11.405 4.359 1.00 60.12 94 ARG A C 1
ATOM 719 O O . ARG A 1 94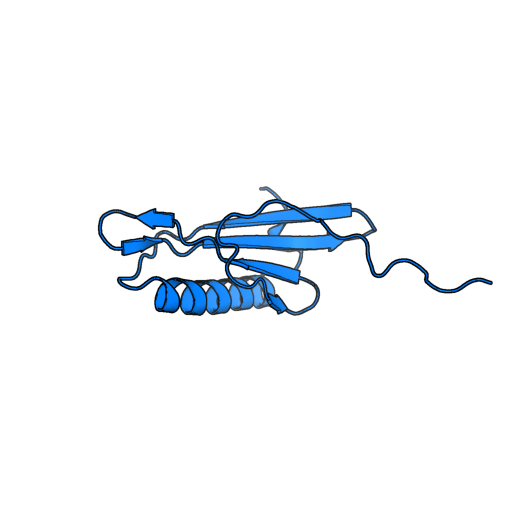 ? -14.170 -12.121 4.160 1.00 60.12 94 ARG A O 1
#

Mean predicted aligned error: 8.87 Å

Secondary structure (DSSP, 8-state):
------SS-S-----S-----EEETTEEEEE--EEETTEEEEEEEEEEEETTEEEEEEEEEEEEESSHHHHHHHHHHHHHHHHHHHGGGGG---

Sequence (94 aa):
MLKALFNKLFGESVTSSIEESVEYKGFTISPEPRNANGGFGVGATIRKEIDGVSQEHQFIRADAVATREGCIELTLNKARQTIDQMGDSIFNPR

Foldseek 3Di:
DDPDPPDPDDDPDDDDPFDDWDDDPQKTWTWDFDDDDQFTWAWTWIWHQDPNDIAIATGGDPDGDNDPVVSVVVNVVVVNVCCVVQPPVSRPDD

pLDDT: mean 83.1, std 19.12, range [37.5, 97.56]